Protein AF-A0A0C2FD04-F1 (afdb_monomer)

Structure (mmCIF, N/CA/C/O backbone):
data_AF-A0A0C2FD04-F1
#
_entry.id   AF-A0A0C2FD04-F1
#
loop_
_atom_site.group_PDB
_atom_site.id
_atom_site.type_symbol
_atom_site.label_atom_id
_atom_site.label_alt_id
_atom_site.label_comp_id
_atom_site.label_asym_id
_atom_site.label_entity_id
_atom_site.label_seq_id
_atom_site.pdbx_PDB_ins_code
_atom_site.Cartn_x
_atom_site.Cartn_y
_atom_site.Cartn_z
_atom_site.occupancy
_atom_site.B_iso_or_equiv
_atom_site.auth_seq_id
_atom_site.auth_comp_id
_atom_site.auth_asym_id
_atom_site.auth_atom_id
_atom_site.pdbx_PDB_model_num
ATOM 1 N N . MET A 1 1 ? -7.143 37.573 -0.468 1.00 56.62 1 MET A N 1
ATOM 2 C CA . MET A 1 1 ? -6.953 36.147 -0.809 1.00 56.62 1 MET A CA 1
ATOM 3 C C . MET A 1 1 ? -8.318 35.578 -1.161 1.00 56.62 1 MET A C 1
ATOM 5 O O . MET A 1 1 ? -9.058 35.203 -0.265 1.00 56.62 1 MET A O 1
ATOM 9 N N . THR A 1 2 ? -8.696 35.618 -2.438 1.00 60.50 2 THR A N 1
ATOM 10 C CA . THR A 1 2 ? -9.973 35.067 -2.915 1.00 60.50 2 THR A CA 1
ATOM 11 C C . THR A 1 2 ? -9.729 33.609 -3.288 1.00 60.50 2 THR A C 1
ATOM 13 O O . THR A 1 2 ? -9.027 33.341 -4.259 1.00 60.50 2 THR A O 1
ATOM 16 N N . THR A 1 3 ? -10.214 32.668 -2.479 1.00 71.81 3 THR A N 1
ATOM 17 C CA . THR A 1 3 ? -10.162 31.238 -2.811 1.00 71.81 3 THR A CA 1
ATOM 18 C C . THR A 1 3 ? -11.176 30.973 -3.919 1.00 71.81 3 THR A C 1
ATOM 20 O O . THR A 1 3 ? -12.368 31.189 -3.726 1.00 71.81 3 THR A O 1
ATOM 23 N N . ASP A 1 4 ? -10.692 30.554 -5.085 1.00 77.44 4 ASP A N 1
ATOM 24 C CA . ASP A 1 4 ? -11.515 30.189 -6.239 1.00 77.44 4 ASP A CA 1
ATOM 25 C C . ASP A 1 4 ? -12.293 28.884 -5.954 1.00 77.44 4 ASP A C 1
ATOM 27 O O . ASP A 1 4 ? -11.658 27.842 -5.750 1.00 77.44 4 ASP A O 1
ATOM 31 N N . PRO A 1 5 ? -13.642 28.901 -5.932 1.00 79.19 5 PRO A N 1
ATOM 32 C CA . PRO A 1 5 ? -14.460 27.714 -5.676 1.00 79.19 5 PRO A CA 1
ATOM 33 C C . PRO A 1 5 ? -14.426 26.691 -6.827 1.00 79.19 5 PRO A C 1
ATOM 35 O O . PRO A 1 5 ? -14.912 25.575 -6.659 1.00 79.19 5 PRO A O 1
ATOM 38 N N . SER A 1 6 ? -13.844 27.044 -7.979 1.00 78.00 6 SER A N 1
ATOM 39 C CA . SER A 1 6 ? -13.728 26.173 -9.158 1.00 78.00 6 SER A CA 1
ATOM 40 C C . SER A 1 6 ? -12.607 25.141 -9.048 1.00 78.00 6 SER A C 1
ATOM 42 O O . SER A 1 6 ? -12.548 24.205 -9.848 1.00 78.00 6 SER A O 1
ATOM 44 N N . ARG A 1 7 ? -11.669 25.320 -8.107 1.00 81.31 7 ARG A N 1
ATOM 45 C CA . ARG A 1 7 ? -10.484 24.466 -8.024 1.00 81.31 7 ARG A CA 1
ATOM 46 C C . ARG A 1 7 ? -10.871 23.093 -7.467 1.00 81.31 7 ARG A C 1
ATOM 48 O O . ARG A 1 7 ? -11.265 23.016 -6.301 1.00 81.31 7 ARG A O 1
ATOM 55 N N . PRO A 1 8 ? -10.704 21.996 -8.232 1.00 78.25 8 PRO A N 1
ATOM 56 C CA . PRO A 1 8 ? -10.925 20.669 -7.684 1.00 78.25 8 PRO A CA 1
ATOM 57 C C . PRO A 1 8 ? -9.950 20.432 -6.520 1.00 78.25 8 PRO A C 1
ATOM 59 O O . PRO A 1 8 ? -8.781 20.839 -6.605 1.00 78.25 8 PRO A O 1
ATOM 62 N N . PRO A 1 9 ? -10.408 19.801 -5.424 1.00 79.19 9 PRO A N 1
ATOM 63 C CA . PRO A 1 9 ? -9.546 19.518 -4.289 1.00 79.19 9 PRO A CA 1
ATOM 64 C C . PRO A 1 9 ? -8.365 18.644 -4.734 1.00 79.19 9 PRO A C 1
ATOM 66 O O . PRO A 1 9 ? -8.495 17.847 -5.671 1.00 79.19 9 PRO A O 1
ATOM 69 N N . PRO A 1 10 ? -7.195 18.786 -4.088 1.00 83.50 10 PRO A N 1
ATOM 70 C CA . PRO A 1 10 ? -6.045 17.953 -4.403 1.00 83.50 10 PRO A CA 1
ATOM 71 C C . PRO A 1 10 ? -6.401 16.472 -4.245 1.00 83.50 10 PRO A C 1
ATOM 73 O O . PRO A 1 10 ? -7.145 16.088 -3.340 1.00 83.50 10 PRO A O 1
ATOM 76 N N . ALA A 1 11 ? -5.862 15.636 -5.134 1.00 85.88 11 ALA A N 1
ATOM 77 C CA . ALA A 1 11 ? -6.093 14.200 -5.077 1.00 85.88 11 ALA A CA 1
ATOM 78 C C . ALA A 1 11 ? -5.591 13.625 -3.737 1.00 85.88 11 ALA A C 1
ATOM 80 O O 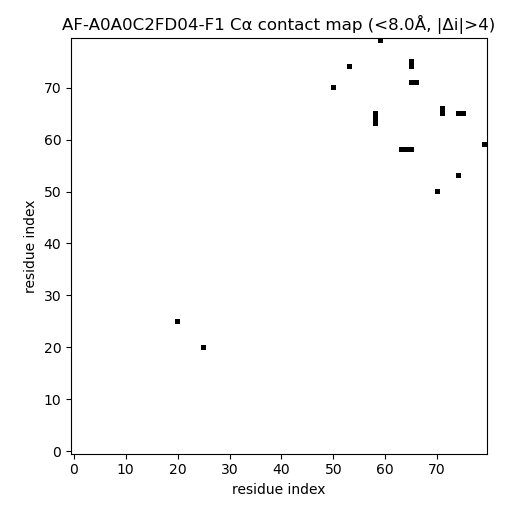. ALA A 1 11 ? -4.516 14.014 -3.268 1.00 85.88 11 ALA A O 1
ATOM 81 N N . PRO A 1 12 ? -6.339 12.694 -3.119 1.00 86.88 12 PRO A N 1
ATOM 82 C CA . PRO A 1 12 ? -5.942 12.104 -1.850 1.00 86.88 12 PRO A CA 1
ATOM 83 C C . PRO A 1 12 ? -4.672 11.260 -2.015 1.00 86.88 12 PRO A C 1
ATOM 85 O O . PRO A 1 12 ? -4.500 10.569 -3.019 1.00 86.88 12 PRO A O 1
ATOM 88 N N . PHE A 1 13 ? -3.805 11.278 -0.998 1.00 85.38 13 PHE A N 1
ATOM 89 C CA . PHE A 1 13 ? -2.563 10.493 -0.978 1.00 85.38 13 PHE A CA 1
ATOM 90 C C . PHE A 1 13 ? -2.816 8.974 -0.958 1.00 85.38 13 PHE A C 1
ATOM 92 O O . PHE A 1 13 ? -2.034 8.197 -1.500 1.00 85.38 13 PHE A O 1
ATOM 99 N N . LEU A 1 14 ? -3.930 8.551 -0.356 1.00 89.62 14 LEU A N 1
ATOM 100 C CA . LEU A 1 14 ? -4.393 7.168 -0.281 1.00 89.62 14 LEU A CA 1
ATOM 101 C C . LEU A 1 14 ? -5.916 7.155 -0.463 1.00 89.62 14 LEU A C 1
ATOM 103 O O . LEU A 1 14 ? -6.609 7.985 0.122 1.00 89.62 14 LEU A O 1
ATOM 107 N N . ARG A 1 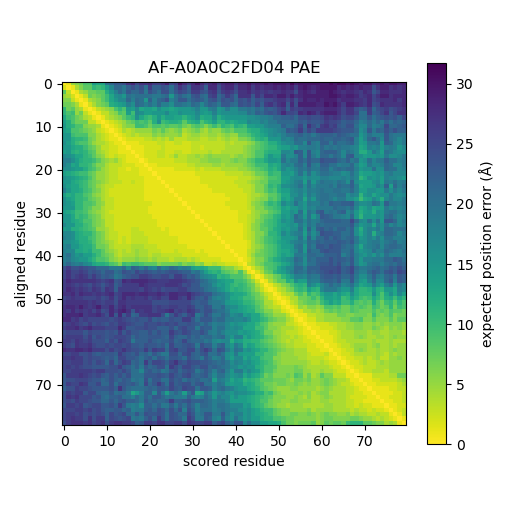15 ? -6.445 6.212 -1.250 1.00 92.75 15 ARG A N 1
ATOM 108 C CA . ARG A 1 15 ? -7.890 5.994 -1.405 1.00 92.75 15 ARG A CA 1
ATOM 109 C C . ARG A 1 15 ? -8.218 4.518 -1.234 1.00 92.75 15 ARG A C 1
ATOM 111 O O . ARG A 1 15 ? -7.670 3.680 -1.949 1.00 92.75 15 ARG A O 1
ATOM 118 N N . VAL A 1 16 ? -9.148 4.222 -0.333 1.00 93.19 16 VAL 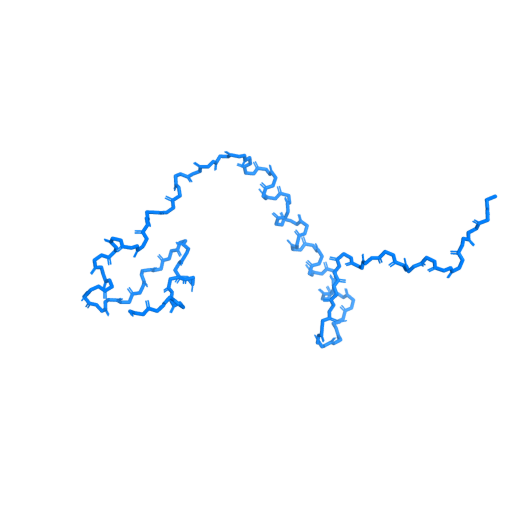A N 1
ATOM 119 C CA . VAL A 1 16 ? -9.739 2.890 -0.195 1.00 93.19 16 VAL A CA 1
ATOM 120 C C . VAL A 1 16 ? -10.786 2.731 -1.296 1.00 93.19 16 VAL A C 1
ATOM 122 O O . VAL A 1 16 ? -11.715 3.525 -1.395 1.00 93.19 16 VAL A O 1
ATOM 125 N N . VAL A 1 17 ? -10.596 1.757 -2.187 1.00 96.31 17 VAL A N 1
ATOM 126 C CA . VAL A 1 17 ? -11.512 1.515 -3.323 1.00 96.31 17 VAL A CA 1
ATOM 127 C C . VAL A 1 17 ? -12.639 0.554 -2.934 1.00 96.31 17 VAL A C 1
ATOM 129 O O . VAL A 1 17 ? -13.699 0.559 -3.553 1.00 96.31 17 VAL A O 1
ATOM 132 N N . ARG A 1 18 ? -12.415 -0.281 -1.914 1.00 94.31 18 ARG A N 1
ATOM 133 C CA . ARG A 1 18 ? -13.373 -1.279 -1.436 1.00 94.31 18 ARG A CA 1
ATOM 134 C C . ARG A 1 18 ? -13.165 -1.553 0.053 1.00 94.31 18 ARG A C 1
ATOM 136 O O . ARG A 1 18 ? -12.022 -1.706 0.474 1.00 94.31 18 ARG A O 1
ATOM 143 N N . GLY A 1 19 ? -14.269 -1.715 0.783 1.00 95.81 19 GLY A N 1
ATOM 144 C CA . GLY A 1 19 ? -14.284 -1.964 2.228 1.00 95.81 19 GLY A CA 1
ATOM 145 C C . GLY A 1 19 ? -14.316 -0.673 3.045 1.00 95.81 19 GLY A C 1
ATOM 146 O O . GLY A 1 19 ? -14.000 0.390 2.519 1.00 95.81 19 GLY A O 1
ATOM 147 N N . GLU A 1 20 ? -14.698 -0.794 4.314 1.00 96.38 20 GLU A N 1
ATOM 148 C CA . GLU A 1 20 ? -14.719 0.300 5.289 1.00 96.38 20 GLU A CA 1
ATOM 149 C C . GLU A 1 20 ? -13.785 -0.086 6.447 1.00 96.38 20 GLU A C 1
ATOM 151 O O . GLU A 1 20 ? -14.216 -0.802 7.354 1.00 96.38 20 GLU A O 1
ATOM 156 N N . PRO A 1 21 ? -12.485 0.250 6.365 1.00 96.31 21 PRO A N 1
ATOM 157 C CA . PRO A 1 21 ? -11.521 -0.145 7.381 1.00 96.31 21 PRO A CA 1
ATOM 158 C C . PRO A 1 21 ? -11.788 0.588 8.690 1.00 96.31 21 PRO A C 1
ATOM 160 O O . PRO A 1 21 ? -12.183 1.757 8.697 1.00 96.31 21 PRO A O 1
ATOM 163 N N . THR A 1 22 ? -11.494 -0.066 9.809 1.00 98.25 22 THR A N 1
ATOM 164 C CA . THR A 1 22 ? -11.551 0.624 11.098 1.00 98.25 22 THR A CA 1
ATOM 165 C C . THR A 1 22 ? -10.455 1.704 11.185 1.00 98.25 22 THR A C 1
ATOM 167 O O . THR A 1 22 ? -9.475 1.687 10.419 1.00 98.25 22 THR A O 1
ATOM 170 N N . PRO A 1 23 ? -10.570 2.672 12.114 1.00 97.19 23 PRO A N 1
ATOM 171 C CA . PRO A 1 23 ? -9.521 3.665 12.341 1.00 97.19 23 PRO A CA 1
ATOM 172 C C . PRO A 1 23 ? -8.155 3.029 12.641 1.00 97.19 23 PRO A C 1
ATOM 174 O O . PRO A 1 23 ? -7.126 3.505 12.156 1.00 97.19 23 PRO A O 1
ATOM 177 N N . GLU A 1 24 ? -8.145 1.921 13.384 1.00 98.06 24 GLU A N 1
ATOM 178 C CA . GLU A 1 24 ? -6.942 1.166 13.740 1.00 98.06 24 GLU A CA 1
ATOM 179 C C . GLU A 1 24 ? -6.301 0.520 12.508 1.00 98.06 24 GLU A C 1
ATOM 181 O O . GLU A 1 24 ? -5.086 0.605 12.321 1.00 98.06 24 GLU A O 1
ATOM 186 N N . GLU A 1 25 ? -7.106 -0.077 11.628 1.00 97.75 25 GLU A N 1
ATOM 187 C CA . GLU A 1 25 ? -6.628 -0.663 10.372 1.00 97.75 25 GLU A CA 1
ATOM 188 C C . GLU A 1 25 ? -6.062 0.410 9.435 1.00 97.75 25 GLU A C 1
ATOM 190 O O . GLU A 1 25 ? -5.001 0.228 8.831 1.00 97.75 25 GLU A O 1
ATOM 195 N N . THR A 1 26 ? -6.717 1.570 9.363 1.00 96.19 26 THR A N 1
ATOM 196 C CA . THR A 1 26 ? -6.226 2.716 8.587 1.00 96.19 26 THR A CA 1
ATOM 197 C C . THR A 1 26 ? -4.885 3.214 9.129 1.00 96.19 26 THR A C 1
ATOM 199 O O . THR A 1 26 ? -3.944 3.430 8.358 1.00 96.19 26 THR A O 1
ATOM 202 N N . ALA A 1 27 ? -4.756 3.342 10.453 1.00 96.88 27 ALA A N 1
ATOM 203 C CA . ALA A 1 27 ? -3.503 3.725 11.098 1.00 96.88 27 ALA A CA 1
ATOM 204 C C . ALA A 1 27 ? -2.387 2.701 10.829 1.00 96.88 27 ALA A C 1
ATOM 206 O O . ALA A 1 27 ? -1.263 3.086 10.490 1.00 96.88 27 ALA A O 1
ATOM 207 N N . ALA A 1 28 ? -2.702 1.404 10.905 1.00 97.81 28 ALA A N 1
ATOM 208 C CA . ALA A 1 28 ? -1.762 0.329 10.602 1.00 97.81 28 ALA A CA 1
ATOM 209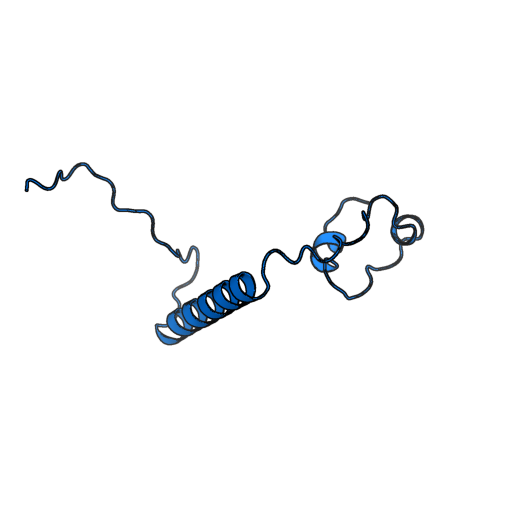 C C . ALA A 1 28 ? -1.274 0.388 9.144 1.00 97.81 28 ALA A C 1
ATOM 211 O O . ALA A 1 28 ? -0.069 0.308 8.890 1.00 97.81 28 ALA A O 1
ATOM 212 N N . LEU A 1 29 ? -2.180 0.608 8.184 1.00 95.75 29 LEU A N 1
ATOM 213 C CA . LEU A 1 29 ? -1.829 0.769 6.769 1.00 95.75 29 LEU A CA 1
ATOM 214 C C . LEU A 1 29 ? -0.880 1.953 6.549 1.00 95.75 29 LEU A C 1
ATOM 216 O O . LEU A 1 29 ? 0.153 1.808 5.887 1.00 95.75 29 LEU A O 1
ATOM 220 N N . VAL A 1 30 ? -1.187 3.114 7.133 1.00 96.38 30 VAL A N 1
ATOM 221 C CA . VAL A 1 30 ? -0.335 4.309 7.031 1.00 96.38 30 VAL A CA 1
ATOM 222 C C . VAL A 1 30 ? 1.045 4.057 7.646 1.00 96.38 30 VAL A C 1
ATOM 224 O O . VAL A 1 30 ? 2.060 4.428 7.045 1.00 96.38 30 VAL A O 1
ATOM 227 N N . ALA A 1 31 ? 1.108 3.390 8.802 1.00 98.00 31 ALA A N 1
ATOM 228 C CA . ALA A 1 31 ? 2.365 3.055 9.468 1.00 98.00 31 ALA A CA 1
ATOM 229 C C . ALA A 1 31 ? 3.257 2.157 8.595 1.00 98.00 31 ALA A C 1
ATOM 231 O O . ALA A 1 31 ? 4.434 2.469 8.389 1.00 98.00 31 ALA A O 1
ATOM 232 N N . VAL A 1 32 ? 2.692 1.092 8.015 1.00 97.44 32 VAL A N 1
ATOM 233 C CA . VAL A 1 32 ? 3.418 0.162 7.133 1.00 97.44 32 VAL A CA 1
ATOM 234 C C . VAL A 1 32 ? 3.928 0.867 5.876 1.00 97.44 32 VAL A C 1
ATOM 236 O O . VAL A 1 32 ? 5.100 0.720 5.515 1.00 97.44 32 VAL A O 1
ATOM 239 N N . LEU A 1 33 ? 3.083 1.664 5.215 1.00 96.25 33 LEU A N 1
ATOM 240 C CA . LEU A 1 33 ? 3.475 2.401 4.010 1.00 96.25 33 LEU A CA 1
ATOM 241 C C . LEU A 1 33 ? 4.590 3.412 4.301 1.00 96.25 33 LEU A C 1
ATOM 243 O O . LEU A 1 33 ? 5.557 3.503 3.542 1.00 96.25 33 LEU A O 1
ATOM 247 N N . THR A 1 34 ? 4.499 4.117 5.430 1.00 96.44 34 THR A N 1
ATOM 248 C CA . THR A 1 34 ? 5.530 5.066 5.869 1.00 96.44 34 THR A CA 1
ATOM 249 C C . THR A 1 34 ? 6.846 4.354 6.176 1.00 96.44 34 THR A C 1
ATOM 251 O O . THR A 1 34 ? 7.904 4.803 5.730 1.00 96.44 34 THR A O 1
ATOM 254 N N . ALA A 1 35 ? 6.801 3.225 6.889 1.00 96.50 35 ALA A N 1
ATOM 255 C CA . ALA A 1 35 ? 7.983 2.420 7.187 1.00 96.50 35 ALA A CA 1
ATOM 256 C C . ALA A 1 35 ? 8.660 1.920 5.902 1.00 96.50 35 ALA A C 1
ATOM 258 O O . ALA A 1 35 ? 9.872 2.069 5.741 1.00 96.50 35 ALA A O 1
ATOM 259 N N . ARG A 1 36 ? 7.876 1.420 4.939 1.00 94.38 36 ARG A N 1
ATOM 260 C CA . ARG A 1 36 ? 8.386 0.986 3.633 1.00 94.38 36 ARG A CA 1
ATOM 261 C C . ARG A 1 36 ? 9.015 2.134 2.843 1.00 94.38 36 ARG A C 1
ATOM 263 O O . ARG A 1 36 ? 10.080 1.948 2.262 1.00 94.38 36 ARG A O 1
ATOM 270 N N . ALA A 1 37 ? 8.392 3.313 2.829 1.00 91.62 37 ALA A N 1
ATOM 271 C CA . ALA A 1 37 ? 8.939 4.487 2.149 1.00 91.62 37 ALA A CA 1
ATOM 272 C C . ALA A 1 37 ? 10.265 4.952 2.776 1.00 91.62 37 ALA A C 1
ATOM 274 O O . ALA A 1 37 ? 11.197 5.309 2.057 1.00 91.62 37 ALA A O 1
ATOM 275 N N . ARG A 1 38 ? 10.376 4.905 4.111 1.00 94.06 38 ARG A N 1
ATOM 276 C CA . ARG A 1 38 ? 11.631 5.188 4.828 1.00 94.06 38 ARG A CA 1
ATOM 277 C C . ARG A 1 38 ? 12.710 4.162 4.502 1.00 94.06 38 ARG A C 1
ATOM 279 O O . ARG A 1 38 ? 13.823 4.563 4.192 1.00 94.06 38 ARG A O 1
ATOM 286 N N . ALA A 1 39 ? 12.373 2.873 4.504 1.00 90.25 39 ALA A N 1
ATOM 287 C CA . ALA A 1 39 ? 13.304 1.810 4.135 1.00 90.25 39 ALA A CA 1
ATOM 288 C C . ALA A 1 39 ? 13.802 1.959 2.688 1.00 90.25 39 ALA A C 1
ATOM 290 O O . ALA A 1 39 ? 14.995 1.839 2.442 1.00 90.25 39 ALA A O 1
ATOM 291 N N . ALA A 1 40 ? 12.915 2.297 1.746 1.00 87.19 40 ALA A N 1
ATOM 292 C CA . ALA A 1 40 ? 13.291 2.550 0.355 1.00 87.19 40 ALA A CA 1
ATOM 293 C C . ALA A 1 40 ? 14.239 3.751 0.211 1.00 87.19 40 ALA A C 1
ATOM 295 O O . ALA A 1 40 ? 15.179 3.689 -0.570 1.00 87.19 40 ALA A O 1
ATOM 296 N N . ARG A 1 41 ? 14.028 4.824 0.985 1.00 86.81 41 ARG A N 1
ATOM 297 C CA . ARG A 1 41 ? 14.954 5.968 1.019 1.00 86.81 41 ARG A CA 1
ATOM 298 C C . ARG A 1 41 ? 16.294 5.623 1.669 1.00 86.81 41 ARG A C 1
ATOM 300 O O . ARG A 1 41 ? 17.321 6.100 1.209 1.00 86.81 41 ARG A O 1
ATOM 307 N N . ALA A 1 42 ? 16.277 4.814 2.726 1.00 86.44 42 ALA A N 1
ATOM 308 C CA . ALA A 1 42 ? 17.477 4.404 3.451 1.00 86.44 42 ALA A CA 1
ATOM 309 C C . ALA A 1 42 ? 18.340 3.408 2.664 1.00 86.44 42 ALA A C 1
ATOM 311 O O . ALA A 1 42 ? 19.551 3.398 2.842 1.00 86.44 42 ALA A O 1
ATOM 312 N N . ALA A 1 43 ? 17.734 2.597 1.792 1.00 79.56 43 ALA A N 1
ATOM 313 C CA . ALA A 1 43 ? 18.454 1.665 0.928 1.00 79.56 43 ALA A CA 1
ATOM 314 C C . ALA A 1 43 ? 19.355 2.360 -0.115 1.00 79.56 43 ALA A C 1
ATOM 316 O O . ALA A 1 43 ? 20.211 1.695 -0.687 1.00 79.56 43 ALA A O 1
ATOM 317 N N . GLY A 1 44 ? 19.194 3.673 -0.340 1.00 67.00 44 GLY A N 1
ATOM 318 C CA . GLY A 1 44 ? 19.958 4.427 -1.338 1.00 67.00 44 GLY A CA 1
ATOM 319 C C . GLY A 1 44 ? 19.737 3.937 -2.777 1.00 67.00 44 GLY A C 1
ATOM 320 O O . GLY A 1 44 ? 19.069 2.933 -3.018 1.00 67.00 44 GLY A O 1
ATO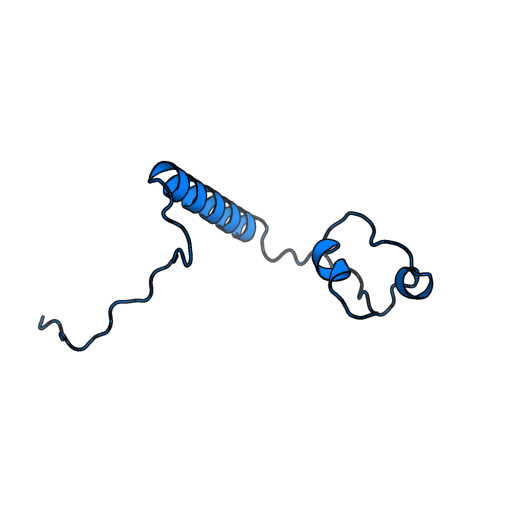M 321 N N . ASP A 1 45 ? 20.333 4.631 -3.750 1.00 60.75 45 ASP A N 1
ATOM 322 C CA . ASP A 1 45 ? 20.431 4.179 -5.152 1.00 60.75 45 ASP A CA 1
ATOM 323 C C . ASP A 1 45 ? 21.455 3.036 -5.306 1.00 60.75 45 ASP A C 1
ATOM 325 O O . ASP A 1 45 ? 22.136 2.925 -6.325 1.00 60.75 45 ASP A O 1
ATOM 329 N N . GLU A 1 46 ? 21.605 2.174 -4.296 1.00 58.53 46 GLU A N 1
ATOM 330 C CA . GLU A 1 46 ? 22.398 0.962 -4.430 1.00 58.53 46 GLU A CA 1
ATOM 331 C C . GLU A 1 46 ? 21.616 0.031 -5.358 1.00 58.53 46 GLU A C 1
ATOM 333 O O . GLU A 1 46 ? 20.780 -0.780 -4.950 1.00 58.53 46 GLU A O 1
ATOM 338 N N . GLN A 1 47 ? 21.837 0.217 -6.658 1.00 58.94 47 GLN A N 1
ATOM 339 C CA . GLN A 1 47 ? 21.383 -0.667 -7.712 1.00 58.94 47 GLN A CA 1
ATOM 340 C C . GLN A 1 47 ? 22.143 -1.975 -7.537 1.00 58.94 47 GLN A C 1
ATOM 342 O O . GLN A 1 47 ? 23.094 -2.272 -8.260 1.00 58.94 47 GLN A O 1
ATOM 347 N N . ALA A 1 48 ? 21.709 -2.770 -6.556 1.00 60.19 48 ALA A N 1
ATOM 348 C CA . ALA A 1 48 ? 22.006 -4.183 -6.520 1.00 60.19 48 ALA A CA 1
ATOM 349 C C . ALA A 1 48 ? 21.772 -4.695 -7.947 1.00 60.19 48 ALA A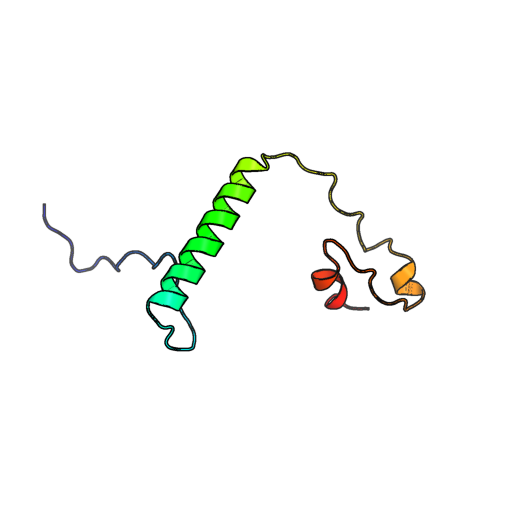 C 1
ATOM 351 O O . ALA A 1 48 ? 20.706 -4.392 -8.508 1.00 60.19 48 ALA A O 1
ATOM 352 N N . PRO A 1 49 ? 22.764 -5.364 -8.568 1.00 61.81 49 PRO A N 1
ATOM 353 C CA . PRO A 1 49 ? 22.668 -5.764 -9.959 1.00 61.81 49 PRO A CA 1
ATOM 354 C C . PRO A 1 49 ? 21.310 -6.413 -10.173 1.00 61.81 49 PRO A C 1
ATOM 356 O O . PRO A 1 49 ? 20.928 -7.339 -9.450 1.00 61.81 49 PRO A O 1
ATOM 359 N N . GLY A 1 50 ? 20.541 -5.826 -11.096 1.00 64.88 50 GLY A N 1
ATOM 360 C CA . GLY A 1 50 ? 19.173 -6.248 -11.345 1.00 64.88 50 GLY A CA 1
ATOM 361 C C . GLY A 1 50 ? 19.144 -7.760 -11.559 1.00 64.88 50 GLY A C 1
ATOM 362 O O . GLY A 1 50 ? 20.096 -8.311 -12.124 1.00 64.88 50 GLY A O 1
ATOM 363 N N . PRO A 1 51 ? 18.087 -8.452 -11.102 1.00 66.44 51 PRO A N 1
ATOM 364 C CA . PRO A 1 51 ? 18.007 -9.894 -11.263 1.00 66.44 51 PRO A CA 1
ATOM 365 C C . PRO A 1 51 ? 18.248 -10.253 -12.736 1.00 66.44 51 PRO A C 1
ATOM 367 O O . PRO A 1 51 ? 17.761 -9.533 -13.620 1.00 66.44 51 PRO A O 1
ATOM 370 N N . PRO A 1 52 ? 19.000 -11.333 -13.021 1.00 68.00 52 PRO A N 1
ATOM 371 C CA . PRO A 1 52 ? 19.321 -11.70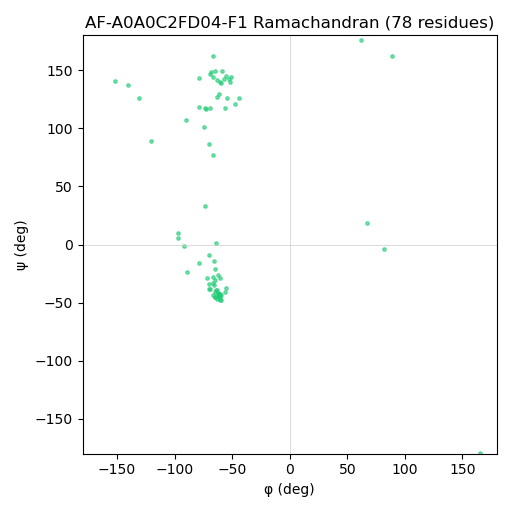6 -14.388 1.00 68.00 52 PRO A CA 1
ATOM 372 C C . PRO A 1 52 ? 18.041 -11.802 -15.220 1.00 68.00 52 PRO A C 1
ATOM 374 O O . PRO A 1 52 ? 16.986 -12.225 -14.737 1.00 68.00 52 PRO A O 1
ATOM 377 N N . SER A 1 53 ? 18.114 -11.379 -16.485 1.00 70.38 53 SER A N 1
ATOM 378 C CA . SER A 1 53 ? 16.943 -11.369 -17.356 1.00 70.38 53 SER A CA 1
ATOM 379 C C . SER A 1 53 ? 16.331 -12.772 -17.425 1.00 70.38 53 SER A C 1
ATOM 381 O O . SER A 1 53 ? 16.949 -13.697 -17.955 1.00 70.38 53 SER A O 1
ATOM 383 N N . GLY A 1 54 ? 15.084 -12.917 -16.972 1.00 71.94 54 GLY A N 1
ATOM 384 C CA . GLY A 1 54 ? 14.349 -14.188 -17.057 1.00 71.94 54 GLY A CA 1
ATOM 385 C C . GLY A 1 54 ? 14.059 -14.672 -18.489 1.00 71.94 54 GLY A C 1
ATOM 386 O O . GLY A 1 54 ? 13.405 -15.695 -18.658 1.00 71.94 54 GLY A O 1
ATOM 387 N N . TRP A 1 55 ? 14.514 -13.939 -19.515 1.00 72.62 55 TRP A N 1
ATOM 388 C CA . TRP A 1 55 ? 14.528 -14.357 -20.922 1.00 72.62 55 TRP A 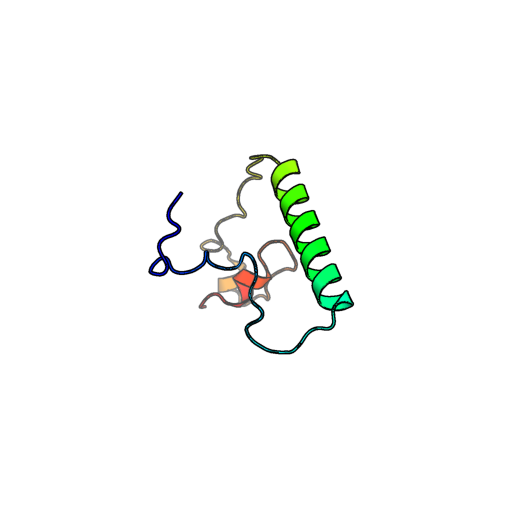CA 1
ATOM 389 C C . TRP A 1 55 ? 15.490 -15.522 -21.181 1.00 72.62 55 TRP A C 1
ATOM 391 O O . TRP A 1 55 ? 15.208 -16.365 -22.022 1.00 72.62 55 TRP A O 1
ATOM 401 N N . ARG A 1 56 ? 16.614 -15.583 -20.452 1.00 73.94 56 ARG A N 1
ATOM 402 C CA . ARG A 1 56 ? 17.614 -16.662 -20.561 1.00 73.94 56 ARG A CA 1
ATOM 403 C C . ARG A 1 56 ? 17.440 -17.750 -19.498 1.00 73.94 56 ARG A C 1
ATOM 405 O O . ARG A 1 56 ? 18.311 -18.604 -19.348 1.00 73.94 56 ARG A O 1
ATOM 412 N N . ASP A 1 57 ? 16.339 -17.719 -18.751 1.00 77.81 57 ASP A N 1
ATOM 413 C CA . ASP A 1 57 ? 16.080 -18.690 -17.696 1.00 77.81 57 ASP A CA 1
ATOM 414 C C . ASP A 1 57 ? 15.677 -20.045 -18.294 1.00 77.81 57 ASP A C 1
ATOM 416 O O . ASP A 1 57 ? 14.540 -20.265 -18.718 1.00 77.81 57 ASP A O 1
ATOM 420 N N . ARG A 1 58 ? 16.647 -20.963 -18.327 1.00 78.44 58 ARG A N 1
ATOM 421 C CA . ARG A 1 58 ? 16.496 -22.308 -18.889 1.00 78.44 58 ARG A CA 1
ATOM 422 C C . ARG A 1 58 ? 15.482 -23.150 -18.105 1.00 78.44 58 ARG A C 1
ATOM 424 O O . ARG A 1 58 ? 14.912 -24.074 -18.676 1.00 78.44 58 ARG A O 1
ATOM 431 N N . SER A 1 59 ? 15.197 -22.805 -16.844 1.00 81.38 59 SER A N 1
ATOM 432 C CA . SER A 1 59 ? 14.186 -23.501 -16.042 1.00 81.38 59 SER A CA 1
ATOM 433 C C . SER A 1 59 ? 12.787 -23.418 -16.667 1.00 81.38 59 SER A C 1
ATOM 435 O O . SER A 1 59 ? 12.012 -24.370 -16.577 1.00 81.38 59 SER A O 1
ATOM 437 N N . ARG A 1 60 ? 12.504 -22.339 -17.414 1.00 78.12 60 ARG A N 1
ATOM 438 C CA . ARG A 1 60 ? 11.241 -22.142 -18.142 1.00 78.12 60 ARG A CA 1
ATOM 439 C C . ARG A 1 60 ? 11.102 -23.092 -19.330 1.00 78.12 60 ARG A C 1
ATOM 441 O O . ARG A 1 60 ? 10.015 -23.618 -19.540 1.00 78.12 60 ARG A O 1
ATOM 448 N N . LEU A 1 61 ? 12.199 -23.363 -20.044 1.00 83.56 61 LEU A N 1
ATOM 449 C CA . LEU A 1 61 ? 12.232 -24.355 -21.131 1.00 83.56 61 LEU A CA 1
ATOM 450 C C . LEU A 1 61 ? 12.020 -25.782 -20.610 1.00 83.56 61 LEU A C 1
ATOM 452 O O . LEU A 1 61 ? 11.509 -26.631 -21.330 1.00 83.56 61 LEU A O 1
ATOM 456 N N . LEU A 1 62 ? 12.400 -26.034 -19.357 1.00 87.00 62 LEU A N 1
ATOM 457 C CA . LEU A 1 62 ? 12.256 -27.327 -18.690 1.00 87.00 62 LEU A CA 1
ATOM 458 C C . LEU A 1 62 ? 10.931 -27.465 -17.918 1.00 87.00 62 LEU A C 1
ATOM 460 O O . LEU A 1 62 ? 10.694 -28.501 -17.305 1.00 87.00 62 LEU A O 1
ATOM 464 N N . GLY A 1 63 ? 10.075 -26.434 -17.908 1.00 84.62 63 GLY A N 1
ATOM 465 C CA . GLY A 1 63 ? 8.797 -26.448 -17.186 1.00 84.62 63 GLY A CA 1
ATOM 466 C C . GLY A 1 63 ? 8.924 -26.481 -15.658 1.00 84.62 63 GLY A C 1
ATOM 467 O O . GLY A 1 63 ? 7.962 -26.830 -14.974 1.00 84.62 63 GLY A O 1
ATOM 468 N N . LEU A 1 64 ? 10.088 -26.121 -15.115 1.00 85.06 64 LEU A N 1
ATOM 469 C CA . LEU A 1 64 ? 10.342 -26.128 -13.677 1.00 85.06 64 LEU A CA 1
ATOM 470 C C . LEU A 1 64 ? 9.539 -25.018 -12.969 1.00 85.06 64 LEU A C 1
ATOM 472 O O . LEU A 1 64 ? 9.312 -23.946 -13.543 1.00 85.06 64 LEU A O 1
ATOM 476 N N . PRO A 1 65 ? 9.098 -25.248 -11.719 1.00 81.50 65 PRO A N 1
ATOM 477 C CA . PRO A 1 65 ? 8.435 -24.217 -10.929 1.00 81.50 65 PRO A CA 1
ATOM 478 C C . PRO A 1 65 ? 9.400 -23.058 -10.618 1.00 81.50 65 PRO A C 1
ATOM 480 O O . PRO A 1 65 ? 10.604 -23.288 -10.471 1.00 81.50 65 PRO A O 1
ATOM 483 N N . PRO A 1 66 ? 8.901 -21.811 -10.489 1.00 79.69 66 PRO A N 1
ATOM 484 C CA . PRO A 1 66 ? 9.745 -20.680 -10.123 1.00 79.69 66 PRO A CA 1
ATOM 485 C C . PRO A 1 66 ? 10.358 -20.911 -8.739 1.00 79.69 66 PRO A C 1
ATOM 487 O O . PRO A 1 66 ? 9.647 -21.215 -7.779 1.00 79.69 66 PRO A O 1
ATOM 490 N N . ALA A 1 67 ? 11.678 -20.749 -8.632 1.00 81.31 67 ALA A N 1
ATOM 491 C CA . ALA A 1 67 ? 12.364 -20.836 -7.351 1.00 81.31 67 ALA A CA 1
ATOM 492 C C . ALA A 1 67 ? 11.872 -19.721 -6.403 1.00 81.31 67 ALA A C 1
ATOM 494 O O . ALA A 1 67 ? 11.642 -18.591 -6.852 1.00 81.31 67 ALA A O 1
ATOM 495 N N . PRO A 1 68 ? 11.712 -20.002 -5.099 1.00 81.50 68 PRO A N 1
ATOM 496 C CA . PRO A 1 68 ? 11.360 -18.977 -4.128 1.00 81.50 68 PRO A CA 1
ATOM 497 C C . PRO A 1 68 ? 12.471 -17.926 -4.058 1.00 81.50 68 PRO A C 1
ATOM 499 O O . PRO A 1 68 ? 13.642 -18.251 -3.874 1.00 81.50 68 PRO A O 1
ATOM 502 N N . GLY A 1 69 ? 12.110 -16.652 -4.214 1.00 81.44 69 GLY A N 1
ATOM 503 C CA . GLY A 1 69 ? 13.083 -15.567 -4.176 1.00 81.44 69 GLY A CA 1
ATOM 504 C C . GLY A 1 69 ? 12.568 -14.235 -4.725 1.00 81.44 69 GLY A C 1
ATOM 505 O O . GLY A 1 69 ? 11.405 -14.119 -5.133 1.00 81.44 69 GLY A O 1
ATOM 506 N N . PRO A 1 70 ? 13.428 -13.201 -4.735 1.00 77.50 70 PRO A N 1
ATOM 507 C CA . PRO A 1 70 ? 13.091 -11.890 -5.274 1.00 77.50 70 PRO A CA 1
ATOM 508 C C . PRO A 1 70 ? 12.586 -11.986 -6.717 1.00 77.50 70 PRO A C 1
ATOM 510 O O . PRO A 1 70 ? 13.229 -12.561 -7.589 1.00 77.50 70 PRO A O 1
ATOM 513 N N . GLY A 1 71 ? 11.403 -11.428 -6.978 1.00 79.12 71 GLY A N 1
ATOM 514 C CA . GLY A 1 71 ? 10.787 -11.462 -8.306 1.00 79.12 71 GLY A CA 1
ATOM 515 C C . GLY A 1 71 ? 10.041 -12.756 -8.657 1.00 79.12 71 GLY A C 1
ATOM 516 O O . GLY A 1 71 ? 9.367 -12.762 -9.688 1.00 79.12 71 GLY A O 1
ATOM 517 N N . ALA A 1 72 ? 10.054 -13.790 -7.802 1.00 83.00 72 ALA A N 1
ATOM 518 C CA . ALA A 1 72 ? 9.354 -15.059 -8.047 1.00 83.00 72 ALA A CA 1
ATOM 519 C C . ALA A 1 72 ? 7.848 -14.864 -8.299 1.00 83.00 72 ALA A C 1
ATOM 521 O O . ALA A 1 72 ? 7.295 -15.423 -9.244 1.00 83.00 72 ALA A O 1
ATOM 522 N N . TRP A 1 73 ? 7.205 -13.972 -7.536 1.00 83.31 73 TRP A N 1
ATOM 523 C CA . TRP A 1 73 ? 5.797 -13.612 -7.738 1.00 83.31 73 TRP A CA 1
ATOM 524 C C . TRP A 1 73 ? 5.536 -13.022 -9.125 1.00 83.31 73 TRP A C 1
ATOM 526 O O . TRP A 1 73 ? 4.582 -13.412 -9.781 1.00 83.31 73 TRP A O 1
ATOM 536 N N . ARG A 1 74 ? 6.396 -12.119 -9.6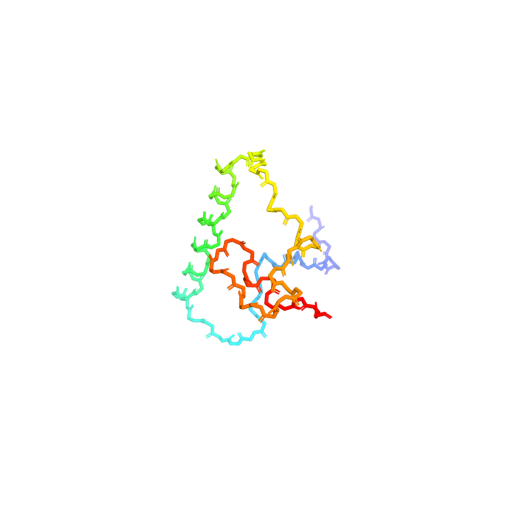19 1.00 79.31 74 ARG A N 1
ATOM 537 C CA . ARG A 1 74 ? 6.248 -11.556 -10.975 1.00 79.31 74 ARG A CA 1
ATOM 538 C C . ARG A 1 74 ? 6.555 -12.588 -12.058 1.00 79.31 74 ARG A C 1
ATOM 540 O O . ARG A 1 74 ? 5.941 -12.538 -13.117 1.00 79.31 74 ARG A O 1
ATOM 547 N N . ALA A 1 75 ? 7.499 -13.496 -11.811 1.00 79.88 75 ALA A N 1
ATOM 548 C CA . ALA A 1 75 ? 7.853 -14.559 -12.747 1.00 79.88 75 ALA A CA 1
ATOM 549 C C . ALA A 1 75 ? 6.702 -15.559 -12.955 1.00 79.88 75 ALA A C 1
ATOM 551 O O . ALA A 1 75 ? 6.504 -16.008 -14.082 1.00 79.88 75 ALA A O 1
ATOM 552 N N . ALA A 1 76 ? 5.908 -15.833 -11.912 1.00 79.81 76 ALA A N 1
ATOM 553 C CA . ALA A 1 76 ? 4.758 -16.738 -11.972 1.00 79.81 76 ALA A CA 1
ATOM 554 C C . ALA A 1 76 ? 3.643 -16.280 -12.937 1.00 79.81 76 ALA A C 1
ATOM 556 O O . ALA A 1 76 ? 2.930 -17.119 -13.475 1.00 79.81 76 ALA A O 1
ATOM 557 N N . TYR A 1 77 ? 3.516 -14.973 -13.196 1.00 82.38 77 TYR A N 1
ATOM 558 C CA . TYR A 1 77 ? 2.490 -14.408 -14.089 1.00 82.38 77 TYR A CA 1
ATOM 559 C C . TYR A 1 77 ? 2.985 -14.129 -15.515 1.00 82.38 77 TYR A C 1
ATOM 561 O O . TYR A 1 77 ? 2.265 -13.528 -16.312 1.00 82.38 77 TYR A O 1
ATOM 569 N N . ARG A 1 78 ? 4.222 -14.506 -15.859 1.00 76.25 78 ARG A N 1
ATOM 570 C CA . ARG A 1 78 ? 4.731 -14.297 -17.220 1.00 76.25 78 ARG A CA 1
ATOM 571 C C . ARG A 1 78 ? 4.185 -15.368 -18.177 1.00 76.25 78 ARG A C 1
ATOM 573 O O . ARG A 1 78 ? 4.137 -16.534 -17.784 1.00 76.25 78 ARG A O 1
ATOM 580 N N . PRO A 1 79 ? 3.876 -15.008 -19.438 1.00 73.62 79 PRO A N 1
ATOM 581 C CA . PRO A 1 79 ? 3.514 -15.983 -20.464 1.00 73.62 79 PRO A CA 1
ATOM 582 C C . PRO A 1 79 ? 4.612 -17.040 -20.616 1.00 73.62 79 PRO A C 1
ATOM 584 O O . PRO A 1 79 ? 5.798 -16.719 -20.442 1.00 73.62 79 PRO A O 1
ATOM 587 N N . ARG A 1 80 ? 4.206 -18.282 -20.889 1.00 66.81 80 ARG A N 1
ATOM 588 C CA . ARG A 1 80 ? 5.123 -19.363 -21.263 1.00 66.81 80 ARG A CA 1
ATOM 589 C C . ARG A 1 80 ? 5.549 -19.226 -22.713 1.00 66.81 80 ARG A C 1
ATOM 591 O O . ARG A 1 80 ? 4.683 -18.847 -23.528 1.00 66.81 80 ARG A O 1
#

Mean predicted aligned error: 13.75 Å

Solvent-accessible surface area (backbone atoms only — not comparable to full-atom values): 5552 Å² total; per-residue (Å²): 137,85,82,68,88,83,64,76,77,79,81,73,96,73,80,82,90,72,82,84,74,52,74,66,54,51,51,50,53,54,50,53,53,51,52,52,54,50,50,58,61,70,58,51,92,68,73,64,80,70,78,77,66,73,86,74,43,62,50,64,82,70,70,51,78,77,64,92,56,93,62,31,76,64,59,73,74,51,86,131

pLDDT: mean 82.57, std 11.47, range [56.62, 98.25]

Foldseek 3Di:
DDDDPPDDDDDDPDDDPDDDDDPVVVVVVVVVVVVVVVVVVVVPPPPPPPDPPCVPVCCVVVVHQQDPDPCSVVVVPDDD

Organism: NCBI:txid183763

Radius of gyration: 21.05 Å; Cα contacts (8 Å, |Δi|>4): 11; chains: 1; bounding box: 37×64×35 Å

Secondary structure (DSSP, 8-state):
----TTSPPPPPS----SS---HHHHHHHHHHHHHHHHHHHHTTT---PPPPPTTS-HHHHTTPPPPSSTTHHHHHTS--

Sequence (80 aa):
MTTDPSRPPPAPFLRVVRGEPTPEETAALVAVLTARARAARAAGDEQAPGPPSGWRDRSRLLGLPPAPGPGAWRAAYRPR

InterPro domains:
  IPR032716 Biotin-dependent acetyl-/propionyl-coenzyme A carboxylase epsilon subunit [PF13822] (12-73)